Protein AF-A0A8J3WSX8-F1 (afdb_monomer_lite)

pLDDT: mean 96.73, std 2.77, range [78.94, 98.5]

Radius of gyration: 12.24 Å; chains: 1; bounding box: 29×13×33 Å

Sequence (51 aa):
MLREDGTAVPGLYAAGNTTASVMGRTYPGPGSTVGPAVVFGYRAA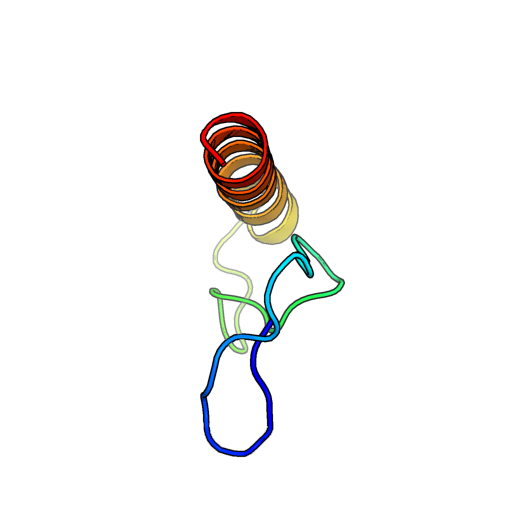RHAAAR

Foldseek 3Di:
DADPVRHDDPPDDDAFPVDQQPVHPDDPDPCSRVVRRVVRVVVSVVVNVVD

InterPro domains:
  IPR003953 FAD-dependent oxidoreductase 2, FAD-binding domain [PF00890] (2-34)
  IPR036188 FAD/NAD(P)-binding domain superfamily [G3DSA:3.50.50.60] (1-50)
  IPR036188 FAD/NAD(P)-binding domain superfamily [SSF51905] (7-50)

Organism: NCBI:txid1367882

Structure (mmCIF, N/CA/C/O backbone):
data_AF-A0A8J3WSX8-F1
#
_entry.id   AF-A0A8J3WSX8-F1
#
loop_
_atom_site.group_PDB
_atom_site.id
_atom_site.type_symbol
_atom_site.label_atom_id
_atom_site.label_alt_id
_atom_site.label_comp_id
_atom_site.label_asym_id
_atom_site.label_entity_id
_atom_site.label_seq_id
_atom_site.pdbx_PDB_ins_code
_atom_site.Cartn_x
_atom_site.Cartn_y
_atom_site.Cartn_z
_atom_site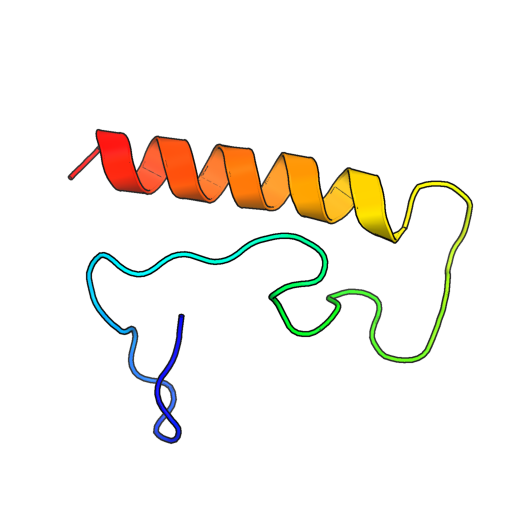.occupancy
_atom_site.B_iso_or_equiv
_atom_site.auth_seq_id
_atom_site.auth_comp_id
_atom_site.auth_asym_id
_atom_site.auth_atom_id
_atom_site.pdbx_PDB_model_num
ATOM 1 N N . MET A 1 1 ? 3.525 1.838 8.261 1.00 95.38 1 MET A N 1
ATOM 2 C CA . MET A 1 1 ? 4.767 2.544 8.641 1.00 95.38 1 MET A CA 1
ATOM 3 C C . MET A 1 1 ? 5.471 1.763 9.729 1.00 95.38 1 MET A C 1
ATOM 5 O O . MET A 1 1 ? 4.776 1.158 10.541 1.00 95.38 1 MET A O 1
ATOM 9 N N . LEU A 1 2 ? 6.802 1.768 9.734 1.00 97.88 2 LEU A N 1
ATOM 10 C CA . LEU A 1 2 ? 7.612 1.100 10.754 1.00 97.88 2 LEU A CA 1
ATOM 11 C C . LEU A 1 2 ? 8.413 2.138 11.548 1.00 97.88 2 LEU A C 1
ATOM 13 O O . LEU A 1 2 ? 8.764 3.184 11.000 1.00 97.88 2 LEU A O 1
ATOM 17 N N . ARG A 1 3 ? 8.674 1.847 12.823 1.00 98.25 3 ARG A N 1
ATOM 18 C CA . ARG A 1 3 ? 9.717 2.514 13.615 1.00 98.25 3 ARG A CA 1
ATOM 19 C C . ARG A 1 3 ? 11.093 1.958 13.235 1.00 98.25 3 ARG A C 1
ATOM 21 O O . ARG A 1 3 ? 11.189 1.002 12.468 1.00 98.25 3 ARG A O 1
ATOM 28 N N . GLU A 1 4 ? 12.148 2.537 13.801 1.00 98.25 4 GLU A N 1
ATOM 29 C CA . GLU A 1 4 ? 13.533 2.089 13.588 1.00 98.25 4 GLU A CA 1
ATOM 30 C C . GLU A 1 4 ? 13.769 0.636 14.031 1.00 98.25 4 GLU A C 1
ATOM 32 O O . GLU A 1 4 ? 14.523 -0.086 13.388 1.00 98.25 4 GLU A O 1
ATOM 37 N N . ASP A 1 5 ? 13.063 0.175 15.066 1.00 98.12 5 ASP A N 1
ATOM 38 C CA . ASP A 1 5 ? 13.103 -1.212 15.554 1.00 98.12 5 ASP A CA 1
ATOM 39 C C . ASP A 1 5 ? 12.301 -2.208 14.687 1.00 98.12 5 ASP A C 1
ATOM 41 O O . ASP A 1 5 ? 12.184 -3.386 15.024 1.00 98.12 5 ASP A O 1
ATOM 45 N N . GLY A 1 6 ? 11.718 -1.746 13.575 1.00 97.94 6 GLY A N 1
ATOM 46 C CA . GLY A 1 6 ? 10.906 -2.558 12.670 1.00 97.94 6 GLY A CA 1
ATOM 47 C C . GLY A 1 6 ? 9.469 -2.800 13.143 1.00 97.94 6 GLY A C 1
ATOM 48 O O . GLY A 1 6 ? 8.695 -3.432 12.420 1.00 97.94 6 GLY A O 1
ATOM 49 N N . THR A 1 7 ? 9.061 -2.285 14.307 1.00 98.38 7 THR A N 1
ATOM 50 C CA . THR A 1 7 ? 7.676 -2.414 14.778 1.00 98.38 7 THR A CA 1
ATOM 51 C C . THR A 1 7 ? 6.736 -1.511 13.986 1.00 98.38 7 THR A C 1
ATOM 53 O O . THR A 1 7 ? 7.058 -0.373 13.636 1.00 98.38 7 THR A O 1
ATOM 56 N N . ALA A 1 8 ? 5.524 -1.997 13.716 1.00 97.69 8 ALA A N 1
ATOM 57 C CA . ALA A 1 8 ? 4.516 -1.193 13.040 1.00 97.69 8 ALA A CA 1
ATOM 58 C C . ALA A 1 8 ? 4.056 -0.018 13.919 1.00 97.69 8 ALA A C 1
ATOM 60 O O . ALA A 1 8 ? 3.799 -0.173 15.115 1.00 97.69 8 ALA A O 1
ATOM 61 N N . VAL A 1 9 ? 3.881 1.155 13.306 1.00 97.94 9 VAL A N 1
ATOM 62 C CA . VAL A 1 9 ? 3.147 2.277 13.907 1.00 97.94 9 VAL A CA 1
ATOM 63 C C . VAL A 1 9 ? 1.654 2.052 13.635 1.00 97.94 9 VAL A C 1
ATOM 65 O O . VAL A 1 9 ? 1.231 2.162 12.478 1.00 97.94 9 VAL A O 1
ATOM 68 N N . PRO A 1 10 ? 0.836 1.692 14.645 1.00 96.75 10 PRO A N 1
ATOM 69 C CA . PRO A 1 10 ? -0.555 1.330 14.407 1.00 96.75 10 PRO A CA 1
ATOM 70 C C . PRO A 1 10 ? -1.349 2.509 13.841 1.00 96.75 10 PRO A C 1
ATOM 72 O O . PRO A 1 10 ? -1.284 3.616 14.358 1.00 96.75 10 PRO A O 1
ATOM 75 N N . GLY A 1 11 ? -2.125 2.258 12.785 1.00 96.75 11 GLY A N 1
ATOM 76 C CA . GLY A 1 11 ? -3.007 3.260 12.176 1.00 96.75 11 GLY A CA 1
ATOM 77 C C . GLY A 1 11 ? -2.316 4.181 11.171 1.00 96.75 11 GLY A C 1
ATOM 78 O O . GLY A 1 11 ? -3.006 4.895 10.452 1.00 96.75 11 GLY A O 1
ATOM 79 N N . LEU A 1 12 ? -0.984 4.124 11.059 1.00 97.88 12 LEU A N 1
ATOM 80 C CA . LEU A 1 12 ? -0.230 4.950 10.124 1.00 97.88 12 LEU A CA 1
ATOM 81 C C . LEU A 1 12 ? 0.195 4.163 8.877 1.00 97.88 12 LEU A C 1
ATOM 83 O O . LEU A 1 12 ? 1.004 3.224 8.928 1.00 97.88 12 LEU A O 1
ATOM 87 N N . TYR A 1 13 ? -0.302 4.613 7.729 1.00 98.06 13 TYR A N 1
ATOM 88 C CA . TYR A 1 13 ? -0.023 4.043 6.414 1.00 98.06 13 TYR A CA 1
ATOM 89 C C . TYR A 1 13 ? 0.667 5.072 5.523 1.00 98.06 13 TYR A C 1
ATOM 91 O O . TYR A 1 13 ? 0.477 6.274 5.676 1.00 98.06 13 TYR A O 1
ATOM 99 N N . ALA A 1 14 ? 1.460 4.583 4.580 1.00 97.56 14 ALA A N 1
ATOM 100 C CA . ALA A 1 14 ? 2.058 5.377 3.521 1.00 97.56 14 ALA A CA 1
ATOM 101 C C . ALA A 1 14 ? 2.114 4.514 2.258 1.00 97.56 14 ALA A C 1
ATOM 103 O O . ALA A 1 14 ? 2.224 3.289 2.352 1.00 97.56 14 ALA A O 1
ATOM 104 N N . ALA A 1 15 ? 2.016 5.145 1.093 1.00 97.44 15 ALA A N 1
ATOM 105 C CA . ALA A 1 15 ? 2.106 4.488 -0.204 1.00 97.44 15 ALA A CA 1
ATOM 106 C C . ALA A 1 15 ? 2.766 5.425 -1.225 1.00 97.44 15 ALA A C 1
ATOM 108 O O . ALA A 1 15 ? 2.825 6.639 -1.026 1.00 97.44 15 ALA A O 1
ATOM 109 N N . GLY A 1 16 ? 3.257 4.855 -2.325 1.00 95.88 16 GLY A N 1
ATOM 110 C CA . GLY A 1 16 ? 3.891 5.617 -3.400 1.00 95.88 16 GLY A CA 1
ATOM 111 C C . GLY A 1 16 ? 5.171 6.321 -2.948 1.00 95.88 16 GLY A C 1
ATOM 112 O O . GLY A 1 16 ? 5.952 5.768 -2.175 1.00 95.88 16 GLY A O 1
ATOM 113 N N . ASN A 1 17 ? 5.376 7.553 -3.417 1.00 96.69 17 ASN A N 1
ATOM 114 C CA . ASN A 1 17 ? 6.625 8.300 -3.214 1.00 96.69 17 ASN A CA 1
ATOM 115 C C . ASN A 1 17 ? 6.904 8.690 -1.753 1.00 96.69 17 ASN A C 1
ATOM 117 O O . ASN A 1 17 ? 8.012 9.105 -1.438 1.00 96.69 17 ASN A O 1
ATOM 121 N N . THR A 1 18 ? 5.929 8.542 -0.854 1.00 97.12 18 THR A N 1
ATOM 122 C CA . THR A 1 18 ? 6.119 8.739 0.593 1.00 97.12 18 THR A CA 1
ATOM 123 C C . THR A 1 18 ? 6.772 7.523 1.270 1.00 97.12 18 THR A C 1
ATOM 125 O O . THR A 1 18 ? 7.127 7.581 2.443 1.00 97.12 18 THR A O 1
ATOM 128 N N . THR A 1 19 ? 6.928 6.404 0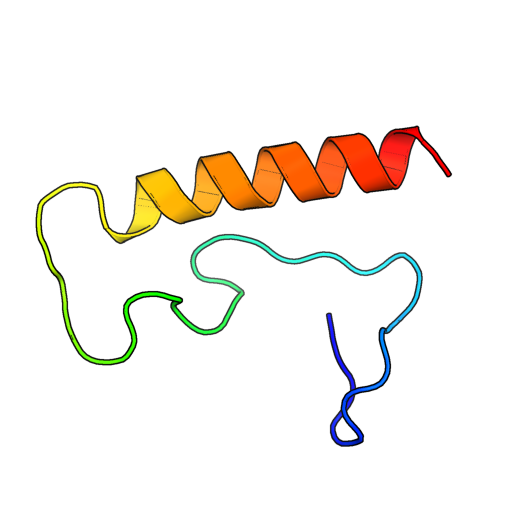.556 1.00 97.25 19 THR A N 1
ATOM 129 C CA . THR A 1 19 ? 7.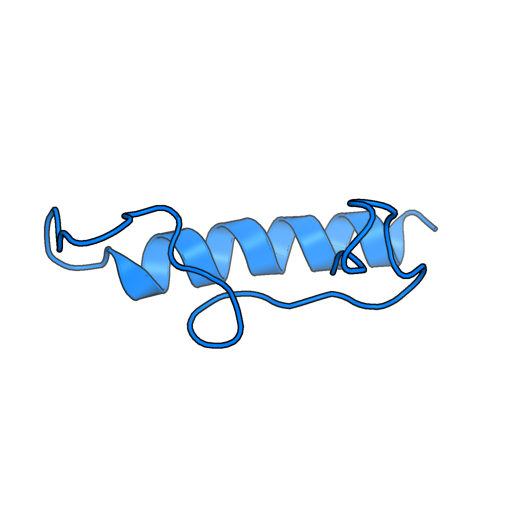574 5.179 1.053 1.00 97.25 19 THR A CA 1
ATOM 130 C C . THR A 1 19 ? 8.914 4.933 0.375 1.00 97.25 19 THR A C 1
ATOM 132 O O . THR A 1 19 ? 9.160 5.413 -0.730 1.00 97.25 19 THR A O 1
ATOM 135 N N . ALA A 1 20 ? 9.767 4.126 1.009 1.00 96.81 20 ALA A N 1
ATOM 136 C CA . ALA A 1 20 ? 10.908 3.538 0.320 1.00 96.81 20 ALA A CA 1
ATOM 137 C C . ALA A 1 20 ? 10.426 2.737 -0.903 1.00 96.81 20 ALA A C 1
ATOM 139 O O . ALA A 1 20 ? 9.510 1.918 -0.803 1.00 96.81 20 ALA A O 1
ATOM 140 N N . SER A 1 21 ? 11.044 2.982 -2.060 1.00 95.94 21 SER A N 1
ATOM 141 C CA . SER A 1 21 ? 10.657 2.325 -3.308 1.00 95.94 21 SER A CA 1
ATOM 142 C C . SER A 1 21 ? 10.904 0.820 -3.232 1.00 95.94 21 SER A C 1
ATOM 144 O O . SER A 1 21 ? 12.032 0.373 -3.026 1.00 95.94 21 SER A O 1
ATOM 146 N N . VAL A 1 22 ? 9.865 0.031 -3.504 1.00 95.19 22 VAL A N 1
ATOM 147 C CA . VAL A 1 22 ? 9.981 -1.429 -3.665 1.00 95.19 22 VAL A CA 1
ATOM 148 C C . VAL A 1 22 ? 10.812 -1.832 -4.889 1.00 95.19 22 VAL A C 1
ATOM 150 O O . VAL A 1 22 ? 11.234 -2.977 -4.990 1.00 95.19 22 VAL A O 1
ATOM 153 N N . MET A 1 23 ? 11.071 -0.894 -5.806 1.00 96.06 23 MET A N 1
ATOM 154 C CA . MET A 1 23 ? 11.950 -1.095 -6.964 1.00 96.06 23 MET A CA 1
ATOM 155 C C . MET A 1 23 ? 13.433 -0.856 -6.622 1.00 96.06 23 MET A C 1
ATOM 157 O O . MET A 1 23 ? 14.306 -0.988 -7.480 1.00 96.06 23 MET A O 1
ATOM 161 N N . GLY A 1 24 ? 13.741 -0.478 -5.375 1.00 94.81 24 GLY A N 1
ATOM 162 C CA . GLY A 1 24 ? 15.098 -0.170 -4.942 1.00 94.81 24 GLY A CA 1
ATOM 163 C C . GLY A 1 24 ? 15.697 1.001 -5.723 1.00 94.81 24 GLY A C 1
ATOM 164 O O . GLY A 1 24 ? 15.117 2.084 -5.782 1.00 94.81 24 GLY A O 1
ATOM 165 N N . ARG A 1 25 ? 16.880 0.783 -6.309 1.00 95.88 25 ARG A N 1
ATOM 166 C CA . ARG A 1 25 ? 17.680 1.810 -7.008 1.00 95.88 25 ARG A CA 1
ATOM 167 C C . ARG A 1 25 ? 17.449 1.855 -8.521 1.00 95.88 25 ARG A C 1
ATOM 169 O O . ARG A 1 25 ? 18.182 2.548 -9.222 1.00 95.88 25 ARG A O 1
ATOM 176 N N . THR A 1 26 ? 16.477 1.108 -9.031 1.00 95.00 26 THR A N 1
ATOM 177 C CA . THR A 1 26 ? 16.256 0.938 -10.470 1.00 95.00 26 THR A CA 1
ATOM 178 C C . THR A 1 26 ? 14.842 1.370 -10.840 1.00 95.00 26 THR A C 1
ATOM 180 O O . THR A 1 26 ? 13.935 1.367 -10.009 1.00 95.00 26 THR A O 1
ATOM 183 N N . TYR A 1 27 ? 14.652 1.735 -12.106 1.00 95.44 27 TYR A N 1
ATOM 184 C CA . TYR A 1 27 ? 13.345 1.976 -12.709 1.00 95.44 27 TYR A CA 1
ATOM 185 C C . TYR A 1 27 ? 13.083 0.882 -13.760 1.00 95.44 27 TYR A C 1
ATOM 187 O O . TYR A 1 27 ? 13.531 1.030 -14.896 1.00 95.44 27 TYR A O 1
ATOM 195 N N . PRO A 1 28 ? 12.431 -0.242 -13.393 1.00 94.06 28 PRO A N 1
ATOM 196 C CA . PRO A 1 28 ? 12.253 -1.390 -14.291 1.00 94.06 28 PRO A CA 1
ATOM 197 C C . PRO A 1 28 ? 11.464 -1.104 -15.573 1.00 94.06 28 PRO A C 1
ATOM 199 O O . PRO A 1 28 ? 11.578 -1.849 -16.540 1.00 94.06 28 PRO A O 1
ATOM 202 N N . GLY A 1 29 ? 10.652 -0.047 -15.587 1.00 96.69 29 GLY A N 1
ATOM 203 C CA . GLY A 1 29 ? 9.861 0.332 -16.752 1.00 96.69 29 GLY A CA 1
ATOM 204 C C . GLY A 1 29 ? 8.765 1.354 -16.447 1.00 96.69 29 GLY A C 1
ATOM 205 O O . GLY A 1 29 ? 8.553 1.722 -15.284 1.00 96.69 29 GLY A O 1
ATOM 206 N N . PRO A 1 30 ? 8.050 1.831 -17.479 1.00 96.19 30 PRO A N 1
ATOM 207 C CA . PRO A 1 30 ? 6.965 2.787 -17.303 1.00 96.19 30 PRO A CA 1
ATOM 208 C C . PRO A 1 30 ? 5.928 2.252 -16.308 1.00 96.19 30 PRO A C 1
ATOM 210 O O . PRO A 1 30 ? 5.496 1.106 -16.387 1.00 96.19 30 PRO A O 1
ATOM 213 N N . GLY A 1 31 ? 5.552 3.089 -15.339 1.00 96.62 31 GLY A N 1
ATOM 214 C CA . GLY A 1 31 ? 4.608 2.717 -14.279 1.00 96.62 31 GLY A CA 1
ATOM 215 C C . GLY A 1 31 ? 5.244 2.157 -13.003 1.00 96.62 31 GLY A C 1
ATOM 216 O O . GLY A 1 31 ? 4.514 1.905 -12.047 1.00 96.62 31 GLY A O 1
ATOM 217 N N . SER A 1 32 ? 6.579 2.056 -12.926 1.00 96.00 32 SER A N 1
ATOM 218 C CA . SER A 1 32 ? 7.305 1.561 -11.735 1.00 96.00 32 SER A CA 1
ATOM 219 C C . SER A 1 32 ? 6.980 2.309 -10.435 1.00 96.00 32 SER A C 1
ATOM 221 O O . SER A 1 32 ? 7.147 1.760 -9.353 1.00 96.00 32 SER A O 1
ATOM 223 N N . THR A 1 33 ? 6.490 3.547 -10.523 1.00 94.75 33 THR A N 1
ATOM 224 C CA . THR A 1 33 ? 6.012 4.322 -9.368 1.00 94.75 33 THR A CA 1
ATOM 225 C C . THR A 1 33 ? 4.510 4.158 -9.141 1.00 94.75 33 THR A C 1
ATOM 227 O O . THR A 1 33 ? 4.067 3.881 -8.027 1.00 94.75 33 THR A O 1
ATOM 230 N N . VAL A 1 34 ? 3.714 4.329 -10.201 1.00 97.50 34 VAL A N 1
ATOM 231 C CA . VAL A 1 34 ? 2.246 4.372 -10.118 1.00 97.50 34 VAL A CA 1
ATOM 232 C C . VAL A 1 34 ? 1.671 3.005 -9.755 1.00 97.50 34 VAL A C 1
ATOM 234 O O . VAL A 1 34 ? 0.797 2.927 -8.895 1.00 97.50 34 VAL A O 1
ATOM 237 N N . GLY A 1 35 ? 2.187 1.926 -10.350 1.00 97.56 35 GLY A N 1
ATOM 238 C CA . GLY A 1 35 ? 1.726 0.563 -10.083 1.00 97.56 35 GLY A CA 1
ATOM 239 C C . GLY A 1 35 ? 1.814 0.206 -8.596 1.00 97.56 35 GLY A C 1
ATOM 240 O O . GLY A 1 35 ? 0.781 -0.065 -7.978 1.00 97.56 35 GLY A O 1
ATOM 241 N N . PRO A 1 36 ? 3.008 0.279 -7.975 1.00 97.19 36 PRO A N 1
ATOM 242 C CA . PRO A 1 36 ? 3.147 0.058 -6.541 1.00 97.19 36 PRO A CA 1
ATOM 243 C C . PRO A 1 36 ? 2.314 1.024 -5.694 1.00 97.19 36 PRO A C 1
ATOM 245 O O . PRO A 1 36 ? 1.703 0.586 -4.721 1.00 97.19 36 PRO A O 1
ATOM 248 N N . ALA A 1 37 ? 2.231 2.310 -6.059 1.00 98.19 37 ALA A N 1
ATOM 249 C CA . ALA A 1 37 ? 1.432 3.283 -5.312 1.00 98.19 37 ALA A CA 1
ATOM 250 C C . ALA A 1 37 ? -0.048 2.873 -5.222 1.00 98.19 37 ALA A C 1
ATOM 252 O O . ALA A 1 37 ? -0.613 2.862 -4.128 1.00 98.19 37 ALA A O 1
ATOM 253 N N . VAL A 1 38 ? -0.653 2.475 -6.346 1.00 98.38 38 VAL A N 1
ATOM 254 C CA . VAL A 1 38 ? -2.057 2.037 -6.397 1.00 98.38 38 VAL A CA 1
ATOM 255 C C . VAL A 1 38 ? -2.253 0.730 -5.631 1.00 98.38 38 VAL A C 1
ATOM 257 O O . VAL A 1 38 ? -3.165 0.628 -4.811 1.00 98.38 38 VAL A O 1
ATOM 260 N N . VAL A 1 39 ? -1.378 -0.258 -5.843 1.00 98.19 39 VAL A N 1
ATOM 261 C CA . VAL A 1 39 ? -1.492 -1.570 -5.189 1.00 98.19 39 VAL A CA 1
ATOM 262 C C . VAL A 1 39 ? -1.360 -1.445 -3.672 1.00 98.19 39 VAL A C 1
ATOM 264 O O . VAL A 1 39 ? -2.215 -1.940 -2.934 1.00 98.19 39 VAL A O 1
ATOM 267 N N . PHE A 1 40 ? -0.318 -0.772 -3.179 1.00 98.19 40 PHE A N 1
ATOM 268 C CA . PHE A 1 40 ? -0.118 -0.616 -1.739 1.00 98.19 40 PHE A CA 1
ATOM 269 C C . PHE A 1 40 ? -1.138 0.335 -1.112 1.00 98.19 40 PHE A C 1
ATOM 271 O O . PHE A 1 40 ? -1.587 0.063 -0.000 1.00 98.19 40 PHE A O 1
ATOM 278 N N . GLY A 1 41 ? -1.577 1.376 -1.828 1.00 98.25 41 GLY A N 1
ATOM 279 C CA . GLY A 1 41 ? -2.665 2.251 -1.387 1.00 98.25 41 GLY A CA 1
ATOM 280 C C . GLY A 1 41 ? -3.977 1.489 -1.192 1.00 98.25 41 GLY A C 1
ATOM 281 O O . GLY A 1 41 ? -4.601 1.587 -0.137 1.00 98.25 41 GLY A O 1
ATOM 282 N N . TYR A 1 42 ? -4.349 0.640 -2.154 1.00 98.50 42 TYR A N 1
ATOM 283 C CA . TYR A 1 42 ? -5.528 -0.222 -2.046 1.00 98.50 42 TYR A CA 1
ATOM 284 C C . TYR A 1 42 ? -5.430 -1.198 -0.865 1.00 98.50 42 TYR A C 1
ATOM 286 O O . TYR A 1 42 ? -6.377 -1.337 -0.088 1.00 98.50 42 TYR A O 1
ATOM 294 N N . ARG A 1 43 ? -4.277 -1.859 -0.686 1.00 98.19 43 ARG A N 1
ATOM 295 C CA . ARG A 1 43 ? -4.072 -2.778 0.447 1.00 98.19 43 ARG A CA 1
ATOM 296 C C . ARG A 1 43 ? -4.119 -2.049 1.789 1.0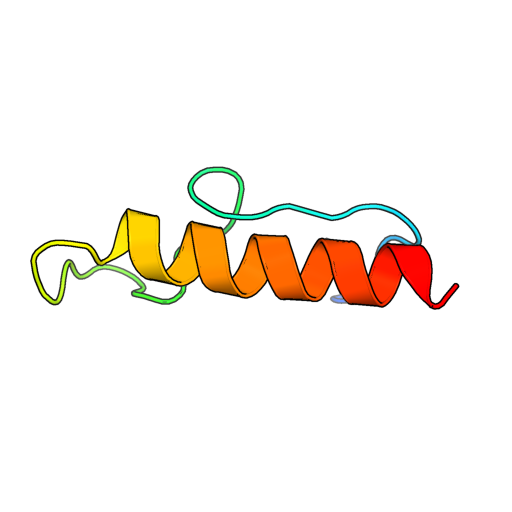0 98.19 43 ARG A C 1
ATOM 298 O O . ARG A 1 43 ? -4.725 -2.571 2.722 1.00 98.19 43 ARG A O 1
ATOM 305 N N . ALA A 1 44 ? -3.535 -0.853 1.875 1.00 97.94 44 ALA A N 1
ATOM 306 C CA . ALA A 1 44 ? -3.600 -0.016 3.067 1.00 97.94 44 ALA A CA 1
ATOM 307 C C . ALA A 1 44 ? -5.048 0.366 3.402 1.00 97.94 44 ALA A C 1
ATOM 309 O O . ALA A 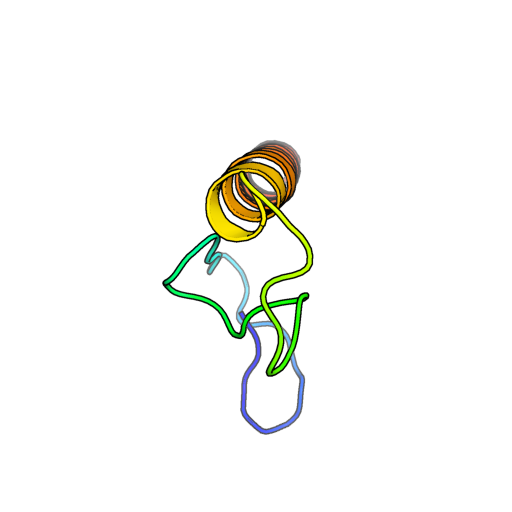1 44 ? -5.465 0.181 4.542 1.00 97.94 44 ALA A O 1
ATOM 310 N N . ALA A 1 45 ? -5.834 0.803 2.412 1.00 98.25 45 ALA A N 1
ATOM 311 C CA . ALA A 1 45 ? -7.242 1.147 2.602 1.00 98.25 45 ALA A CA 1
ATOM 312 C C . ALA A 1 45 ? -8.079 -0.057 3.067 1.00 98.25 45 ALA A C 1
ATOM 314 O O . ALA A 1 45 ? -8.842 0.059 4.021 1.00 98.25 45 ALA A O 1
ATOM 315 N N . ARG A 1 46 ? -7.893 -1.237 2.458 1.00 98.38 46 ARG A N 1
ATOM 316 C CA . ARG A 1 46 ? -8.587 -2.463 2.890 1.00 98.38 46 ARG A CA 1
ATOM 317 C C . ARG A 1 46 ? -8.230 -2.880 4.307 1.00 98.38 46 ARG A C 1
ATOM 319 O O . ARG A 1 46 ? -9.112 -3.272 5.057 1.00 98.38 46 ARG A O 1
ATOM 326 N N . HIS A 1 47 ? -6.951 -2.806 4.664 1.00 97.69 47 HIS A N 1
ATOM 327 C CA . HIS A 1 47 ? -6.513 -3.116 6.020 1.00 97.69 47 HIS A CA 1
ATOM 328 C C . HIS A 1 47 ? -7.047 -2.090 7.030 1.00 97.69 47 HIS A C 1
ATOM 330 O O . HIS A 1 47 ? -7.455 -2.470 8.120 1.00 97.69 47 HIS A O 1
ATOM 336 N N . ALA A 1 48 ? -7.084 -0.804 6.668 1.00 97.62 48 ALA A N 1
ATOM 337 C CA . ALA A 1 48 ? -7.662 0.240 7.506 1.00 97.62 48 ALA A CA 1
ATOM 338 C C . ALA A 1 48 ? -9.175 0.061 7.710 1.00 97.62 48 ALA A C 1
ATOM 340 O O . ALA A 1 48 ? -9.649 0.300 8.810 1.00 97.62 48 ALA A O 1
ATOM 341 N N . ALA A 1 49 ? -9.906 -0.386 6.685 1.00 98.06 49 ALA A N 1
ATOM 342 C CA . ALA A 1 49 ? -11.349 -0.618 6.754 1.00 98.06 49 ALA A CA 1
ATOM 343 C C . ALA A 1 49 ? -11.748 -1.922 7.469 1.00 98.06 49 ALA A C 1
ATOM 345 O O . ALA A 1 49 ? -12.890 -2.054 7.892 1.00 98.06 49 ALA A O 1
ATOM 346 N N . ALA A 1 50 ? -10.841 -2.899 7.561 1.00 95.44 50 ALA A N 1
ATOM 347 C CA . ALA A 1 50 ? -11.066 -4.167 8.262 1.00 95.44 50 ALA A CA 1
ATOM 348 C C . ALA A 1 50 ? -10.648 -4.131 9.745 1.00 95.44 50 ALA A C 1
ATOM 350 O O . ALA A 1 50 ? -10.701 -5.163 10.414 1.00 95.44 50 ALA A O 1
ATOM 351 N N . ARG A 1 51 ? -10.184 -2.976 10.228 1.00 78.94 51 ARG A N 1
ATOM 352 C CA . ARG A 1 51 ? -9.952 -2.704 11.649 1.00 78.94 51 ARG A CA 1
ATOM 353 C C . ARG A 1 51 ? -11.215 -2.183 12.306 1.00 78.94 51 ARG A C 1
ATOM 355 O O . ARG A 1 51 ? -11.371 -2.497 13.503 1.00 78.94 51 ARG A O 1
#

Secondary structure (DSSP, 8-state):
-B-TTS-B-TT----GGGS--TTTT---STTTTHHHHHHHHHHHHHHHHT-